Protein AF-A0A538T104-F1 (afdb_monomer_lite)

Foldseek 3Di:
DVVVVVVVVVVVVVPDDPPPVPCPVVLLVLLVCLLVCCVPDCLNVLVLLLCLLVQLLVHDVSLVCSLVPVLVVLLVQQVVLVVDPDPDPDRRNRVPCPVCVPRPSSSSNSNSVNSSVSSNVSSVCSNPPPDPVVNVVSVVVSVVSVVVNVVVRVVSVVVVD

Structure (mmCIF, N/CA/C/O backbone):
data_AF-A0A538T104-F1
#
_entry.id   AF-A0A538T104-F1
#
loop_
_atom_site.group_PDB
_atom_site.id
_atom_site.type_symbol
_atom_site.label_atom_id
_atom_site.label_alt_id
_atom_site.label_comp_id
_atom_site.label_asym_id
_atom_site.label_entity_id
_atom_site.label_seq_id
_atom_site.pdbx_PDB_ins_code
_atom_site.Cartn_x
_atom_site.Cartn_y
_atom_site.Cartn_z
_atom_site.occupancy
_atom_site.B_iso_or_equiv
_atom_site.auth_seq_id
_atom_site.auth_comp_id
_atom_site.auth_asym_id
_atom_site.auth_atom_id
_atom_site.pdbx_PDB_model_num
ATOM 1 N N . MET A 1 1 ? -26.988 -6.363 3.968 1.00 51.94 1 MET A N 1
ATOM 2 C CA . MET A 1 1 ? -26.211 -5.324 3.249 1.00 51.94 1 MET A CA 1
ATOM 3 C C . MET A 1 1 ? -24.737 -5.702 3.054 1.00 51.94 1 MET A C 1
ATOM 5 O O . MET A 1 1 ? -24.345 -5.904 1.917 1.00 51.94 1 MET A O 1
ATOM 9 N N . ARG A 1 2 ? -23.926 -5.927 4.103 1.00 48.75 2 ARG A N 1
ATOM 10 C CA . ARG A 1 2 ? -22.497 -6.314 3.954 1.00 48.75 2 ARG A CA 1
ATOM 11 C 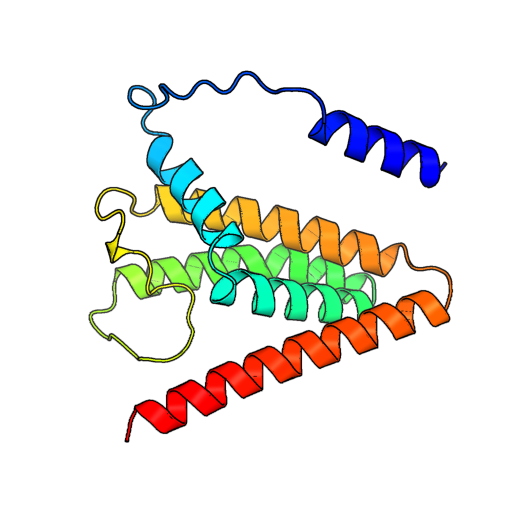C . ARG A 1 2 ? -22.201 -7.578 3.133 1.00 48.75 2 ARG A C 1
ATOM 13 O O . ARG A 1 2 ? -21.239 -7.596 2.379 1.00 48.75 2 ARG A O 1
ATOM 20 N N . ARG A 1 3 ? -23.012 -8.631 3.282 1.00 52.00 3 ARG A N 1
ATOM 21 C CA . ARG A 1 3 ? -22.836 -9.897 2.541 1.00 52.00 3 ARG A CA 1
ATOM 22 C C . ARG A 1 3 ? -23.130 -9.753 1.046 1.00 52.00 3 ARG A C 1
ATOM 24 O O . ARG A 1 3 ? -22.449 -10.368 0.243 1.00 52.00 3 ARG A O 1
ATOM 31 N N . ALA A 1 4 ? -24.090 -8.896 0.695 1.00 59.47 4 ALA A N 1
ATOM 32 C CA . ALA A 1 4 ? -24.412 -8.586 -0.693 1.00 59.47 4 ALA A CA 1
ATOM 33 C C . ALA A 1 4 ? -23.293 -7.765 -1.349 1.00 59.47 4 ALA A C 1
ATOM 35 O O . ALA A 1 4 ? -22.881 -8.084 -2.452 1.00 59.47 4 ALA A O 1
ATOM 36 N N . ALA A 1 5 ? -22.722 -6.787 -0.636 1.00 59.91 5 ALA A N 1
ATOM 37 C CA . ALA A 1 5 ? -21.568 -6.035 -1.129 1.00 59.91 5 ALA A CA 1
ATOM 38 C C . ALA A 1 5 ? -20.341 -6.936 -1.371 1.00 59.91 5 ALA A C 1
ATOM 40 O O . ALA A 1 5 ? -19.687 -6.815 -2.400 1.00 59.91 5 ALA A O 1
ATOM 41 N N . LEU A 1 6 ? -20.064 -7.879 -0.461 1.00 62.09 6 LEU A N 1
ATOM 42 C CA . LEU A 1 6 ? -18.997 -8.870 -0.639 1.00 62.09 6 LEU A CA 1
ATOM 43 C C . LEU A 1 6 ? -19.258 -9.801 -1.827 1.00 62.09 6 LEU A C 1
ATOM 45 O O . LEU A 1 6 ? -18.339 -10.051 -2.593 1.00 62.09 6 LEU A O 1
ATOM 49 N N . ALA A 1 7 ? -20.492 -10.280 -1.996 1.00 65.69 7 ALA A N 1
ATOM 50 C CA . ALA A 1 7 ? -20.869 -11.142 -3.113 1.00 65.69 7 ALA A CA 1
ATOM 51 C C . ALA A 1 7 ? -20.773 -10.421 -4.464 1.00 65.69 7 ALA A C 1
ATOM 53 O O . ALA A 1 7 ? -20.299 -11.009 -5.427 1.00 65.69 7 ALA A O 1
ATOM 54 N N . VAL A 1 8 ? -21.160 -9.143 -4.520 1.00 70.38 8 VAL A N 1
ATOM 55 C CA . VAL A 1 8 ? -21.030 -8.307 -5.721 1.00 70.38 8 VAL A CA 1
ATOM 56 C C . VAL A 1 8 ? -19.560 -8.098 -6.065 1.00 70.38 8 VAL A C 1
ATOM 58 O O . VAL A 1 8 ? -19.180 -8.343 -7.198 1.00 70.38 8 VAL A O 1
ATOM 61 N N . VAL A 1 9 ? -18.713 -7.742 -5.094 1.00 70.31 9 VAL A N 1
ATOM 62 C CA . VAL A 1 9 ? -17.265 -7.598 -5.327 1.00 70.31 9 VAL A CA 1
ATOM 63 C C . VAL A 1 9 ? -16.652 -8.916 -5.802 1.00 70.31 9 VAL A C 1
ATOM 65 O O . VAL A 1 9 ? -15.922 -8.917 -6.788 1.00 70.31 9 VAL A O 1
ATOM 68 N N . LEU A 1 10 ? -16.978 -10.040 -5.154 1.00 69.56 10 LEU A N 1
ATOM 69 C CA . LEU A 1 10 ? -16.478 -11.358 -5.553 1.00 69.56 10 LEU A CA 1
ATOM 70 C C . LEU A 1 10 ? -16.921 -11.719 -6.979 1.00 69.56 10 LEU A C 1
ATOM 72 O O . LEU A 1 10 ? -16.109 -12.184 -7.771 1.00 69.56 10 LEU A O 1
ATOM 76 N N . ALA A 1 11 ? -18.189 -11.465 -7.314 1.00 69.19 11 ALA A N 1
ATOM 77 C CA . ALA A 1 11 ? -18.747 -11.714 -8.638 1.00 69.19 11 ALA A CA 1
ATOM 78 C C . ALA A 1 11 ? -18.075 -10.851 -9.714 1.00 69.19 11 ALA A C 1
ATOM 80 O O . ALA A 1 11 ? -17.784 -11.354 -10.794 1.00 69.19 11 ALA A O 1
ATOM 81 N N . THR A 1 12 ? -17.742 -9.593 -9.411 1.00 67.69 12 THR A N 1
ATOM 82 C CA . THR A 1 12 ? -16.996 -8.721 -10.328 1.00 67.69 12 THR A CA 1
ATOM 83 C C . THR A 1 12 ? -15.578 -9.236 -10.598 1.00 67.69 12 THR A C 1
ATOM 85 O O . THR A 1 12 ? -15.096 -9.100 -11.715 1.00 67.69 12 THR A O 1
ATOM 88 N N . PHE A 1 13 ? -14.924 -9.867 -9.615 1.00 66.06 13 PHE A N 1
ATOM 89 C CA . PHE A 1 13 ? -13.605 -10.498 -9.787 1.00 66.06 13 PHE A CA 1
ATOM 90 C C . PHE A 1 13 ? -13.650 -11.852 -10.519 1.00 66.06 13 PHE A C 1
ATOM 92 O O . PHE A 1 13 ? -12.633 -12.279 -11.059 1.00 66.06 13 PHE A O 1
ATOM 99 N N . LEU A 1 14 ? -14.801 -12.533 -10.519 1.00 68.25 14 LEU A N 1
ATOM 100 C CA . LEU A 1 14 ? -14.998 -13.858 -11.126 1.00 68.25 14 LEU A CA 1
ATOM 101 C C . LEU A 1 14 ? -15.543 -13.801 -12.563 1.00 68.25 14 LEU A C 1
ATOM 103 O O . LEU A 1 14 ? -15.558 -14.821 -13.251 1.00 68.25 14 LEU A O 1
ATOM 107 N N . LEU A 1 15 ? -15.996 -12.632 -13.024 1.00 58.41 15 LEU A N 1
ATOM 108 C CA . LEU A 1 15 ? -16.372 -12.425 -14.420 1.00 58.41 15 LEU A CA 1
ATOM 109 C C . LEU A 1 15 ? -15.106 -12.477 -15.292 1.00 58.41 15 LEU A C 1
ATOM 111 O O . LEU A 1 15 ? -14.157 -11.740 -15.016 1.00 58.41 15 LEU A O 1
ATOM 115 N N . PRO A 1 16 ? -15.063 -13.312 -16.346 1.00 48.06 16 PRO A N 1
ATOM 116 C CA . PRO A 1 16 ? -13.901 -13.398 -17.213 1.00 48.06 16 PRO A CA 1
ATOM 117 C C . PRO A 1 16 ? -13.802 -12.092 -18.002 1.00 48.06 16 PRO A C 1
ATOM 119 O O . PRO A 1 16 ? -14.533 -11.863 -18.967 1.00 48.06 16 PRO A O 1
ATOM 122 N N . ALA A 1 17 ? -12.919 -11.201 -17.556 1.00 61.12 17 ALA A N 1
ATOM 123 C CA . ALA A 1 17 ? -12.517 -10.047 -18.340 1.00 61.12 17 ALA A CA 1
ATOM 124 C C . ALA A 1 17 ? -11.846 -10.554 -19.623 1.00 61.12 17 ALA A C 1
ATOM 126 O O . ALA A 1 17 ? -11.089 -11.527 -19.581 1.00 61.12 17 ALA A O 1
ATOM 127 N N . ARG A 1 18 ? -12.124 -9.913 -20.766 1.00 52.06 18 ARG A N 1
ATOM 128 C CA . ARG A 1 18 ? -11.408 -10.207 -22.013 1.00 52.06 18 ARG A CA 1
ATOM 129 C C . ARG A 1 18 ? -9.915 -10.018 -21.749 1.00 52.06 18 ARG A C 1
ATOM 131 O O . ARG A 1 18 ? -9.459 -8.896 -21.552 1.00 52.06 18 ARG A O 1
ATOM 138 N N . ALA A 1 19 ? -9.177 -11.121 -21.686 1.00 53.88 19 ALA A N 1
ATOM 139 C CA . ALA A 1 19 ? -7.731 -11.101 -21.593 1.00 53.88 19 ALA A CA 1
ATOM 140 C C . ALA A 1 19 ? -7.192 -10.733 -22.981 1.00 53.88 19 ALA A C 1
ATOM 142 O O . ALA A 1 19 ? -6.850 -11.606 -23.775 1.00 53.88 19 ALA A O 1
ATOM 143 N N . ASP A 1 20 ? -7.178 -9.435 -23.293 1.00 52.44 20 ASP A N 1
ATOM 144 C CA . ASP A 1 20 ? -6.456 -8.884 -24.440 1.00 52.44 20 ASP A CA 1
ATOM 145 C C . ASP A 1 20 ? -4.950 -9.045 -24.180 1.00 52.44 20 ASP A C 1
ATOM 147 O O . ASP A 1 20 ? -4.243 -8.123 -23.782 1.00 52.44 20 ASP A O 1
ATOM 151 N N . ALA A 1 21 ? -4.442 -10.260 -24.386 1.00 49.97 21 ALA A N 1
ATOM 152 C CA . ALA A 1 21 ? -3.031 -10.616 -24.236 1.00 49.97 21 ALA A CA 1
ATOM 153 C C . ALA A 1 21 ? -2.127 -10.001 -25.335 1.00 49.97 21 ALA A C 1
ATOM 155 O O . ALA A 1 21 ? -0.954 -10.347 -25.439 1.00 49.97 21 ALA A O 1
ATOM 156 N N . GLN A 1 22 ? -2.653 -9.076 -26.151 1.00 47.53 22 GLN A N 1
ATOM 157 C CA . GLN A 1 22 ? -1.959 -8.385 -27.246 1.00 47.53 22 GLN A CA 1
ATOM 158 C C . GLN A 1 22 ? -1.825 -6.865 -27.007 1.00 47.53 22 GLN A C 1
ATOM 160 O O . GLN A 1 22 ? -1.929 -6.060 -27.928 1.00 47.53 22 GLN A O 1
ATOM 165 N N . LEU A 1 23 ? -1.534 -6.443 -25.772 1.00 57.38 23 LEU A N 1
ATOM 166 C CA . LEU A 1 23 ? -1.280 -5.039 -25.386 1.00 57.38 23 LEU A CA 1
ATOM 167 C C . LEU A 1 23 ? 0.078 -4.469 -25.867 1.00 57.38 23 LEU A C 1
ATOM 169 O O . LEU A 1 23 ? 0.569 -3.478 -25.325 1.00 57.38 23 LEU A O 1
ATOM 173 N N . VAL A 1 24 ? 0.701 -5.068 -26.886 1.00 56.50 24 VAL A N 1
ATOM 174 C CA . VAL A 1 24 ? 2.027 -4.655 -27.385 1.00 56.50 24 VAL A CA 1
ATOM 175 C C . VAL A 1 24 ? 1.961 -3.303 -28.114 1.00 56.50 24 VAL A C 1
ATOM 177 O O . VAL A 1 24 ? 2.907 -2.525 -28.063 1.00 56.50 24 VAL A O 1
ATOM 180 N N . THR A 1 25 ? 0.828 -2.961 -28.735 1.00 63.38 25 THR A N 1
ATOM 181 C CA . THR A 1 25 ? 0.675 -1.730 -29.536 1.00 63.38 25 THR A CA 1
ATOM 182 C C . THR A 1 25 ? 0.223 -0.502 -28.739 1.00 63.38 25 THR A C 1
ATOM 184 O O . THR A 1 25 ? 0.365 0.618 -29.223 1.00 63.38 25 THR A O 1
ATOM 187 N N . THR A 1 26 ? -0.289 -0.667 -27.513 1.00 71.38 26 THR A N 1
ATOM 188 C CA . THR A 1 26 ? -0.787 0.449 -26.679 1.00 71.38 26 THR A CA 1
ATOM 189 C C . THR A 1 26 ? 0.291 1.060 -25.782 1.00 71.38 26 THR A C 1
ATOM 191 O O . THR A 1 26 ? 0.085 2.119 -25.189 1.00 71.38 26 THR A O 1
ATOM 194 N N . GLY A 1 27 ? 1.443 0.394 -25.644 1.00 71.38 27 GLY A N 1
ATOM 195 C CA . GLY A 1 27 ? 2.514 0.808 -24.736 1.00 71.38 27 GLY A CA 1
ATOM 196 C C . GLY A 1 27 ? 2.146 0.715 -23.248 1.00 71.38 27 GLY A C 1
ATOM 197 O O . GLY A 1 27 ? 2.834 1.326 -22.422 1.00 71.38 27 GLY A O 1
ATOM 198 N N . LEU A 1 28 ? 1.071 -0.014 -22.908 1.00 74.69 28 LEU A N 1
ATOM 199 C CA . LEU A 1 28 ? 0.622 -0.263 -21.533 1.00 74.69 28 LEU A CA 1
ATOM 200 C C . LEU A 1 28 ? 1.290 -1.478 -20.876 1.00 74.69 28 LEU A C 1
ATOM 202 O O . LEU A 1 28 ? 1.194 -1.593 -19.658 1.00 74.69 28 LEU A O 1
ATOM 206 N N . GLY A 1 29 ? 1.981 -2.341 -21.633 1.00 77.69 29 GLY A N 1
ATOM 207 C CA . GLY A 1 29 ? 2.709 -3.510 -21.107 1.00 77.69 29 GLY A CA 1
ATOM 208 C C . GLY A 1 29 ? 3.486 -3.217 -19.813 1.00 77.69 29 GLY A C 1
ATOM 209 O O . GLY A 1 29 ? 3.161 -3.806 -18.787 1.00 77.69 29 GLY A O 1
ATOM 210 N N . PRO A 1 30 ? 4.355 -2.187 -19.789 1.00 80.19 30 PRO A N 1
ATOM 211 C CA . PRO A 1 30 ? 5.050 -1.748 -18.580 1.00 80.19 30 PRO A CA 1
ATOM 212 C C . PRO A 1 30 ? 4.170 -1.475 -17.354 1.00 80.19 30 PRO A C 1
ATOM 214 O O . PRO A 1 30 ? 4.571 -1.770 -16.233 1.00 80.19 30 PRO A O 1
ATOM 217 N N . VAL A 1 31 ? 2.981 -0.890 -17.538 1.00 80.19 31 VAL A N 1
ATOM 218 C CA . VAL A 1 31 ? 2.050 -0.590 -16.436 1.00 80.19 31 VAL A CA 1
ATOM 219 C C . VAL A 1 31 ? 1.507 -1.890 -15.848 1.00 80.19 31 VAL A C 1
ATOM 221 O O . VAL A 1 31 ? 1.465 -2.041 -14.628 1.00 80.19 31 VAL A O 1
ATOM 224 N N . TYR A 1 32 ? 1.117 -2.835 -16.704 1.00 77.19 32 TYR A N 1
ATOM 225 C CA . TYR A 1 32 ? 0.637 -4.148 -16.276 1.00 77.19 32 TYR A CA 1
ATOM 226 C C . TYR A 1 32 ? 1.742 -4.980 -15.634 1.00 77.19 32 TYR A C 1
ATOM 228 O O . TYR A 1 32 ? 1.486 -5.607 -14.608 1.00 77.19 32 TYR A O 1
ATOM 236 N N . ASP A 1 33 ? 2.962 -4.911 -16.161 1.00 78.25 33 ASP A N 1
ATOM 237 C CA . ASP A 1 33 ? 4.131 -5.545 -15.556 1.00 78.25 33 ASP A CA 1
ATOM 238 C C . ASP A 1 33 ? 4.379 -4.987 -14.157 1.00 78.25 33 ASP A C 1
ATOM 240 O O . ASP A 1 33 ? 4.575 -5.757 -13.226 1.00 78.25 33 ASP A O 1
ATOM 244 N N . GLY A 1 34 ? 4.264 -3.670 -13.960 1.00 79.00 34 GLY A N 1
ATOM 245 C CA . GLY A 1 34 ? 4.337 -3.053 -12.633 1.00 79.00 34 GLY A CA 1
ATOM 246 C C . GLY A 1 34 ? 3.238 -3.529 -11.671 1.00 79.00 34 GLY A C 1
ATOM 247 O O . GLY A 1 34 ? 3.511 -3.799 -10.501 1.00 79.00 34 GLY A O 1
ATOM 248 N N . ILE A 1 35 ? 1.997 -3.674 -12.147 1.00 82.00 35 ILE A N 1
ATOM 249 C CA . ILE A 1 35 ? 0.887 -4.215 -11.339 1.00 82.00 35 ILE A CA 1
ATOM 250 C C . ILE A 1 35 ? 1.164 -5.671 -10.954 1.00 82.00 35 ILE A C 1
ATOM 252 O O . ILE A 1 35 ? 1.042 -6.032 -9.783 1.00 82.00 35 ILE A O 1
ATOM 256 N N . GLY A 1 36 ? 1.533 -6.501 -11.931 1.00 79.31 36 GLY A N 1
ATOM 257 C CA . GLY A 1 36 ? 1.862 -7.907 -11.723 1.00 79.31 36 GLY A CA 1
ATOM 258 C C . GLY A 1 36 ? 3.028 -8.059 -10.758 1.00 79.31 36 GLY A C 1
ATOM 259 O O . GLY A 1 36 ? 2.940 -8.846 -9.821 1.00 79.31 36 GLY A O 1
ATOM 260 N N . HIS A 1 37 ? 4.048 -7.219 -10.915 1.00 76.56 37 HIS A N 1
ATOM 261 C CA . HIS A 1 37 ? 5.245 -7.220 -10.096 1.00 76.56 37 HIS A CA 1
ATOM 262 C C . HIS A 1 37 ? 4.932 -7.088 -8.603 1.00 76.56 37 HIS A C 1
ATOM 264 O O . HIS A 1 37 ? 5.359 -7.924 -7.810 1.00 76.56 37 HIS A O 1
ATOM 270 N N . LEU A 1 38 ? 4.112 -6.105 -8.218 1.00 76.50 38 LEU A N 1
ATOM 271 C CA . LEU A 1 38 ? 3.714 -5.921 -6.819 1.00 76.50 38 LEU A CA 1
ATOM 272 C C . LEU A 1 38 ? 3.034 -7.172 -6.235 1.00 76.50 38 LEU A C 1
ATOM 274 O O . LEU A 1 38 ? 3.207 -7.488 -5.060 1.00 76.50 38 LEU A O 1
ATOM 278 N N . LEU A 1 39 ? 2.228 -7.864 -7.042 1.00 75.88 39 LEU A N 1
ATOM 279 C CA . LEU A 1 39 ? 1.461 -9.029 -6.603 1.00 75.88 39 LEU A CA 1
ATOM 280 C C . LEU A 1 39 ? 2.309 -10.303 -6.550 1.00 75.88 39 LEU A C 1
ATOM 282 O O . LEU A 1 39 ? 2.054 -11.168 -5.714 1.00 75.88 39 LEU A O 1
ATOM 286 N N . THR A 1 40 ? 3.312 -10.418 -7.420 1.00 74.06 40 THR A N 1
ATOM 287 C CA . THR A 1 40 ? 4.218 -11.570 -7.476 1.00 74.06 40 THR A CA 1
ATOM 288 C C . THR A 1 40 ? 5.401 -11.450 -6.522 1.00 74.06 40 THR A C 1
ATOM 290 O O . THR A 1 40 ? 6.007 -12.467 -6.193 1.00 74.06 40 THR A O 1
ATOM 293 N N . THR A 1 41 ? 5.720 -10.238 -6.059 1.00 72.56 41 THR A N 1
ATOM 294 C CA . THR A 1 41 ? 6.851 -9.967 -5.169 1.00 72.56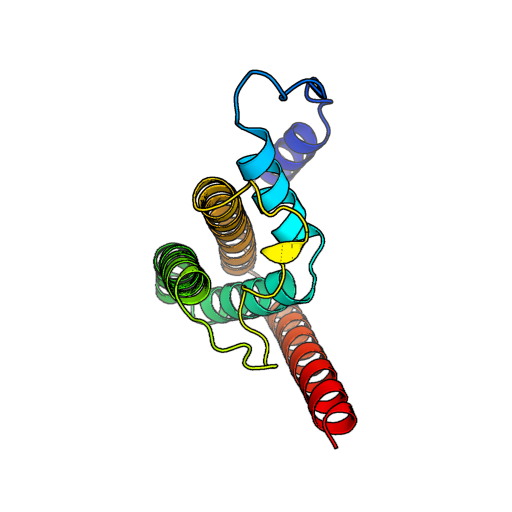 41 THR A CA 1
ATOM 295 C C . THR A 1 41 ? 6.368 -9.866 -3.720 1.00 72.56 41 THR A C 1
ATOM 297 O O . THR A 1 41 ? 5.902 -8.808 -3.283 1.00 72.56 41 THR A O 1
ATOM 300 N N . PRO A 1 42 ? 6.483 -10.945 -2.917 1.00 68.31 42 PRO A N 1
ATOM 301 C CA . PRO A 1 42 ? 6.024 -10.926 -1.527 1.00 68.31 42 PRO A CA 1
ATOM 302 C C . PRO A 1 42 ? 6.751 -9.861 -0.698 1.00 68.31 42 PRO A C 1
ATOM 304 O O . PRO A 1 42 ? 6.201 -9.344 0.268 1.00 68.31 42 PRO A O 1
ATOM 307 N N . GLU A 1 43 ? 7.967 -9.500 -1.095 1.00 68.06 43 GLU A N 1
ATOM 308 C CA . GLU A 1 43 ? 8.810 -8.504 -0.438 1.00 68.06 43 GLU A CA 1
ATOM 309 C C . GLU A 1 43 ? 8.205 -7.092 -0.480 1.00 68.06 43 GLU A C 1
ATOM 311 O O . GLU A 1 43 ? 8.409 -6.332 0.464 1.00 68.06 43 GLU A O 1
ATOM 316 N N . ASP A 1 44 ? 7.396 -6.768 -1.495 1.00 72.25 44 ASP A N 1
ATOM 317 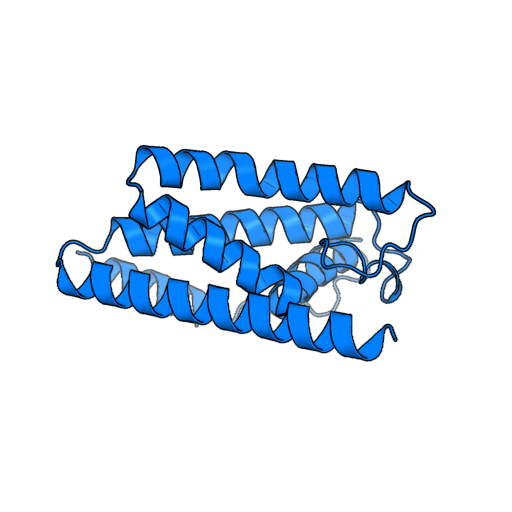C CA . ASP A 1 44 ? 6.693 -5.483 -1.600 1.00 72.25 44 ASP A CA 1
ATOM 318 C C . ASP A 1 44 ? 5.272 -5.558 -1.024 1.00 72.25 44 ASP A C 1
ATOM 320 O O . ASP A 1 44 ? 4.801 -4.641 -0.339 1.00 72.25 44 ASP A O 1
ATOM 324 N N . LEU A 1 45 ? 4.588 -6.684 -1.244 1.00 76.88 45 LEU A N 1
ATOM 325 C CA . LEU A 1 45 ? 3.219 -6.901 -0.783 1.00 76.88 45 LEU A CA 1
ATOM 326 C C . LEU A 1 45 ? 3.126 -6.973 0.750 1.00 76.88 45 LEU A C 1
ATOM 328 O O . LEU A 1 45 ? 2.235 -6.374 1.360 1.00 76.88 45 LEU A O 1
ATOM 332 N N . VAL A 1 46 ? 4.034 -7.716 1.389 1.00 76.00 46 VAL A N 1
ATOM 333 C CA . VAL A 1 46 ? 3.998 -8.010 2.831 1.00 76.00 46 VAL A CA 1
ATOM 334 C C . VAL A 1 46 ? 4.137 -6.727 3.668 1.00 76.00 46 VAL A C 1
ATOM 336 O O . VAL A 1 46 ? 3.281 -6.509 4.533 1.00 76.00 46 VAL A O 1
ATOM 339 N N . PRO A 1 47 ? 5.109 -5.824 3.422 1.00 74.38 47 PRO A N 1
ATOM 340 C CA . PRO A 1 47 ? 5.206 -4.561 4.156 1.00 74.38 47 PRO A CA 1
ATOM 341 C C . PRO A 1 47 ? 4.031 -3.615 3.888 1.00 74.38 47 PRO A C 1
ATOM 343 O O . PRO A 1 47 ? 3.544 -2.968 4.819 1.00 74.38 47 PRO A O 1
ATOM 346 N N . ALA A 1 48 ? 3.537 -3.551 2.646 1.00 81.50 48 ALA A N 1
ATOM 347 C CA . ALA A 1 48 ? 2.385 -2.722 2.300 1.00 81.50 48 ALA A CA 1
ATOM 348 C C . ALA A 1 48 ? 1.126 -3.163 3.066 1.00 81.50 48 ALA A C 1
ATOM 350 O O . ALA A 1 48 ? 0.440 -2.334 3.675 1.00 81.50 48 ALA A O 1
ATOM 351 N N . LEU A 1 49 ? 0.864 -4.473 3.126 1.00 79.19 49 LEU A N 1
ATOM 352 C CA . LEU A 1 49 ? -0.214 -5.045 3.933 1.00 79.19 49 LEU A CA 1
ATOM 353 C C . LEU A 1 49 ? 0.011 -4.811 5.428 1.00 79.19 49 LEU A C 1
ATOM 355 O O . LEU A 1 49 ? -0.930 -4.433 6.126 1.00 79.19 49 LEU A O 1
ATOM 359 N N . ALA A 1 50 ? 1.240 -4.967 5.927 1.00 80.88 50 ALA A N 1
ATOM 360 C CA . ALA A 1 50 ? 1.567 -4.710 7.329 1.00 80.88 50 ALA A CA 1
ATOM 361 C C . ALA A 1 50 ? 1.195 -3.278 7.740 1.00 80.88 50 ALA A C 1
ATOM 363 O O . ALA A 1 50 ? 0.492 -3.071 8.733 1.00 80.88 50 ALA A O 1
ATOM 364 N N . LEU A 1 51 ? 1.616 -2.288 6.948 1.00 79.19 51 LEU A N 1
ATOM 365 C CA . LEU A 1 51 ? 1.347 -0.872 7.195 1.00 79.19 51 LEU A CA 1
ATOM 366 C C . LEU A 1 51 ? -0.142 -0.541 7.054 1.00 79.19 51 LEU A C 1
ATOM 368 O O . LEU A 1 51 ? -0.683 0.184 7.893 1.00 79.19 51 LEU A O 1
ATOM 372 N N . ALA A 1 52 ? -0.827 -1.102 6.055 1.00 82.19 52 ALA A N 1
ATOM 373 C CA . ALA A 1 52 ? -2.261 -0.901 5.855 1.00 82.19 52 ALA A CA 1
ATOM 374 C C . ALA A 1 52 ? -3.094 -1.474 7.013 1.00 82.19 52 ALA A C 1
ATOM 376 O O . ALA A 1 52 ? -3.962 -0.785 7.560 1.00 82.19 52 ALA A O 1
ATOM 377 N N . LEU A 1 53 ? -2.798 -2.705 7.441 1.00 79.94 53 LEU A N 1
ATOM 378 C CA . LEU A 1 53 ? -3.455 -3.347 8.581 1.00 79.94 53 LEU A CA 1
ATOM 379 C C . LEU A 1 53 ? -3.182 -2.572 9.874 1.00 79.94 53 LEU A C 1
ATOM 381 O O . LEU A 1 53 ? -4.108 -2.288 10.637 1.00 79.94 53 LEU A O 1
ATOM 385 N N . TYR A 1 54 ? -1.933 -2.162 10.099 1.00 81.81 54 TYR A N 1
ATOM 386 C CA . TYR A 1 54 ? -1.544 -1.369 11.261 1.00 81.81 54 TYR A CA 1
ATOM 387 C C . TYR A 1 54 ? -2.271 -0.022 11.324 1.00 81.81 54 TYR A C 1
ATOM 389 O O . TYR A 1 54 ? -2.820 0.356 12.365 1.00 81.81 54 TYR A O 1
ATOM 397 N N . ALA A 1 55 ? -2.328 0.692 10.201 1.00 82.69 55 ALA A N 1
ATOM 398 C CA . ALA A 1 55 ? -3.029 1.962 10.091 1.00 82.69 55 ALA A CA 1
ATOM 399 C C . ALA A 1 55 ? -4.542 1.801 10.293 1.00 82.69 55 ALA A C 1
ATOM 401 O O . ALA A 1 55 ? -5.149 2.603 11.005 1.00 82.69 55 ALA A O 1
ATOM 402 N N . GLY A 1 56 ? -5.146 0.743 9.744 1.00 80.06 56 GLY A N 1
ATOM 403 C CA . GLY A 1 56 ? -6.554 0.408 9.971 1.00 80.06 56 GLY A CA 1
ATOM 404 C C . GLY A 1 56 ? -6.857 0.117 11.445 1.00 80.06 56 GLY A C 1
ATOM 405 O O . GLY A 1 56 ? -7.866 0.577 11.983 1.00 80.06 56 GLY A O 1
ATOM 406 N N . LEU A 1 57 ? -5.952 -0.579 12.142 1.00 80.00 57 LEU A N 1
ATOM 407 C CA . LEU A 1 57 ? -6.083 -0.881 13.570 1.00 80.00 57 LEU A CA 1
ATOM 408 C C . LEU A 1 57 ? -5.964 0.367 14.457 1.00 80.00 57 LEU A C 1
ATOM 410 O O . LEU A 1 57 ? -6.659 0.450 15.470 1.00 80.00 57 LEU A O 1
ATOM 414 N N . ARG A 1 58 ? -5.150 1.354 14.057 1.00 82.12 58 ARG A N 1
ATOM 415 C CA . ARG A 1 58 ? -5.035 2.674 14.713 1.00 82.12 58 ARG A CA 1
ATOM 416 C C . ARG A 1 58 ? -6.265 3.577 14.513 1.00 82.12 58 ARG A C 1
ATOM 418 O O . ARG A 1 58 ? -6.332 4.658 15.093 1.00 82.12 58 ARG A O 1
ATOM 425 N N . GLY A 1 59 ? -7.254 3.134 13.736 1.00 80.69 59 GLY A N 1
ATOM 426 C CA . GLY A 1 59 ? -8.551 3.785 13.57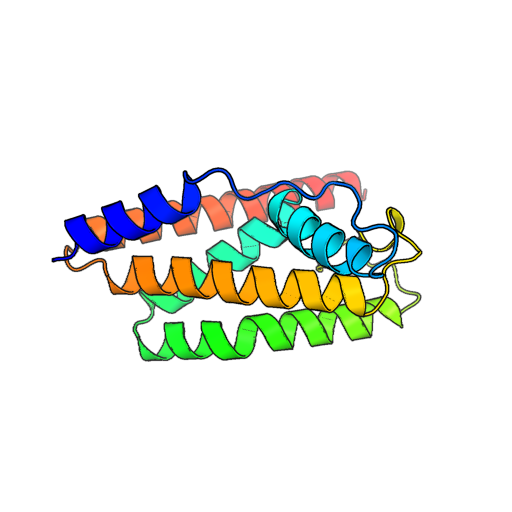1 1.00 80.69 59 GLY A CA 1
ATOM 427 C C . GLY A 1 59 ? -8.717 4.541 12.246 1.00 80.69 59 GLY A C 1
ATOM 428 O O . GLY A 1 59 ? -7.768 4.689 11.473 1.00 80.69 59 GLY A O 1
ATOM 429 N N . PRO A 1 60 ? -9.926 5.071 11.965 1.00 79.38 60 PRO A N 1
ATOM 430 C CA . PRO A 1 60 ? -10.292 5.558 10.630 1.00 79.38 60 PRO A CA 1
ATOM 431 C C . PRO A 1 60 ? -9.417 6.703 10.108 1.00 79.38 60 PRO A C 1
ATOM 433 O O . PRO A 1 60 ? -9.143 6.786 8.914 1.00 79.38 60 PRO A O 1
ATOM 436 N N . ARG A 1 61 ? -8.947 7.592 10.995 1.00 83.38 61 ARG A N 1
ATOM 437 C CA . ARG A 1 61 ? -8.053 8.700 10.616 1.00 83.38 61 ARG A CA 1
ATOM 438 C C . ARG A 1 61 ? -6.688 8.193 10.145 1.00 83.38 61 ARG A C 1
ATOM 440 O O . ARG A 1 61 ? -6.169 8.704 9.159 1.00 83.38 61 ARG A O 1
ATOM 447 N N . ALA A 1 62 ? -6.126 7.199 10.831 1.00 82.81 62 ALA A N 1
ATOM 448 C CA . ALA A 1 62 ? -4.843 6.607 10.469 1.00 82.81 62 ALA A CA 1
ATOM 449 C C . ALA A 1 62 ? -4.954 5.794 9.171 1.00 82.81 62 ALA A C 1
ATOM 451 O O . ALA A 1 62 ? -4.121 5.972 8.287 1.00 82.81 62 ALA A O 1
ATOM 452 N N . GLY A 1 63 ? -6.022 5.005 9.005 1.00 79.94 63 GLY A N 1
ATOM 453 C CA . GLY A 1 63 ? -6.303 4.287 7.756 1.00 79.94 63 GLY A CA 1
ATOM 454 C C . GLY A 1 63 ? -6.416 5.218 6.543 1.00 79.94 63 GLY A C 1
ATOM 455 O O . GLY A 1 63 ? -5.785 4.970 5.522 1.00 79.94 63 GLY A O 1
ATOM 456 N N . ARG A 1 64 ? -7.131 6.348 6.675 1.00 82.75 64 ARG A N 1
ATOM 457 C CA . ARG A 1 64 ? -7.208 7.364 5.607 1.00 82.75 64 ARG A CA 1
ATOM 458 C C . ARG A 1 64 ? -5.849 7.977 5.279 1.00 82.75 64 ARG A C 1
ATOM 460 O O . ARG A 1 64 ? -5.534 8.156 4.111 1.00 82.75 64 ARG A O 1
ATOM 467 N N . ARG A 1 65 ? -5.032 8.286 6.291 1.00 84.94 65 ARG A N 1
ATOM 468 C CA . ARG A 1 65 ? -3.670 8.796 6.064 1.00 84.94 65 ARG A CA 1
ATOM 469 C C . ARG A 1 65 ? -2.814 7.778 5.319 1.00 84.94 65 ARG A C 1
ATOM 471 O O . ARG A 1 65 ? -2.165 8.158 4.361 1.00 84.94 65 ARG A O 1
ATOM 478 N N . ALA A 1 66 ? -2.843 6.506 5.711 1.00 82.62 66 ALA A N 1
ATOM 479 C CA . ALA A 1 66 ? -2.088 5.464 5.017 1.00 82.62 66 ALA A CA 1
ATOM 480 C C . ALA A 1 66 ? -2.530 5.308 3.556 1.00 82.62 66 ALA A C 1
ATOM 482 O O . ALA A 1 66 ? -1.679 5.221 2.680 1.00 82.62 66 ALA A O 1
ATOM 483 N N . LEU A 1 67 ? -3.837 5.367 3.289 1.00 81.88 67 LEU A N 1
ATOM 484 C CA . LEU A 1 67 ? -4.376 5.311 1.931 1.00 81.88 67 LEU A CA 1
ATOM 485 C C . LEU A 1 67 ? -3.817 6.416 1.020 1.00 81.88 67 LEU A C 1
ATOM 487 O O . LEU A 1 67 ? -3.477 6.146 -0.126 1.00 81.88 67 LEU A O 1
ATOM 491 N N . PHE A 1 68 ? -3.703 7.646 1.530 1.00 84.69 68 PHE A N 1
ATOM 492 C CA . PHE A 1 68 ? -3.241 8.787 0.733 1.00 84.69 68 PHE A CA 1
ATOM 493 C C . PHE A 1 68 ? -1.734 9.043 0.799 1.00 84.69 68 PHE A C 1
ATOM 495 O O . PHE A 1 68 ? -1.215 9.712 -0.084 1.00 84.69 68 PHE A O 1
ATOM 502 N N . LEU A 1 69 ? -1.025 8.549 1.816 1.00 83.81 69 LEU A N 1
ATOM 503 C CA . LEU A 1 69 ? 0.413 8.787 1.983 1.00 83.81 69 LEU A CA 1
ATOM 504 C C . LEU A 1 69 ? 1.267 7.630 1.476 1.00 83.81 69 LEU A C 1
ATOM 506 O O . LEU A 1 69 ? 2.350 7.880 0.955 1.00 83.81 69 LEU A O 1
ATOM 510 N N . LEU A 1 70 ? 0.810 6.381 1.618 1.00 78.19 70 LEU A N 1
ATOM 511 C CA . LEU A 1 70 ? 1.639 5.221 1.295 1.00 78.19 70 LEU A CA 1
ATOM 512 C C . LEU A 1 70 ? 1.952 5.135 -0.209 1.00 78.19 70 LEU A C 1
ATOM 514 O O . LEU A 1 70 ? 3.133 5.050 -0.538 1.00 78.19 70 LEU A O 1
ATOM 518 N N . PRO A 1 71 ? 0.972 5.235 -1.131 1.00 80.38 71 PRO A N 1
ATOM 519 C CA . PRO A 1 71 ? 1.255 5.150 -2.565 1.00 80.38 71 PRO A CA 1
ATOM 520 C C . PRO A 1 71 ? 2.172 6.262 -3.101 1.00 80.38 71 PRO A C 1
ATOM 522 O O . PRO A 1 71 ? 3.132 5.924 -3.793 1.00 80.38 71 PRO A O 1
ATOM 525 N N . PRO A 1 72 ? 1.981 7.562 -2.779 1.00 74.31 72 PRO A N 1
ATOM 526 C CA . PRO A 1 72 ? 2.907 8.589 -3.247 1.00 74.31 72 PRO A CA 1
ATOM 527 C C . PRO A 1 72 ? 4.279 8.496 -2.576 1.00 74.31 72 PRO A C 1
ATOM 529 O O . PRO A 1 72 ? 5.274 8.749 -3.244 1.00 74.31 72 PRO A O 1
ATOM 532 N N . ALA A 1 73 ? 4.378 8.096 -1.302 1.00 79.00 73 ALA A N 1
ATOM 533 C CA . ALA A 1 73 ? 5.680 7.875 -0.666 1.00 79.00 73 ALA A CA 1
ATOM 534 C C . ALA A 1 73 ? 6.463 6.748 -1.359 1.00 79.00 73 ALA A C 1
ATOM 536 O O . ALA A 1 73 ? 7.658 6.892 -1.613 1.00 79.00 73 ALA A O 1
ATOM 537 N N . TRP A 1 74 ? 5.780 5.660 -1.720 1.00 77.38 74 TRP A N 1
ATOM 538 C CA . TRP A 1 74 ? 6.369 4.537 -2.450 1.00 77.38 74 TRP A CA 1
ATOM 539 C C . TRP A 1 74 ? 6.763 4.924 -3.880 1.00 77.38 74 TRP A C 1
ATOM 541 O O . TRP A 1 74 ? 7.850 4.582 -4.338 1.00 77.38 74 TRP A O 1
ATOM 551 N N . PHE A 1 75 ? 5.918 5.702 -4.562 1.00 78.38 75 PHE A N 1
ATOM 552 C CA . PHE A 1 75 ? 6.208 6.253 -5.886 1.00 78.38 75 PHE A CA 1
ATOM 553 C C . PHE A 1 75 ? 7.440 7.169 -5.857 1.00 78.38 75 PHE A C 1
ATOM 555 O O . PHE A 1 75 ? 8.354 7.012 -6.661 1.00 78.38 75 PHE A O 1
ATOM 562 N N . LEU A 1 76 ? 7.519 8.094 -4.897 1.00 76.31 76 LEU A N 1
ATOM 563 C CA . LEU A 1 76 ? 8.677 8.977 -4.740 1.00 76.31 76 LEU A CA 1
ATOM 564 C C . LEU A 1 76 ? 9.952 8.188 -4.418 1.00 76.31 76 LEU A C 1
ATOM 566 O O . LEU A 1 76 ? 10.994 8.460 -5.009 1.00 76.31 76 LEU A O 1
ATOM 570 N N . GLY A 1 77 ? 9.866 7.178 -3.547 1.00 71.88 77 GLY A N 1
ATOM 571 C CA . GLY A 1 77 ? 10.977 6.265 -3.270 1.00 71.88 77 GLY A CA 1
ATOM 572 C C . GLY A 1 77 ? 11.454 5.525 -4.523 1.00 71.88 77 GLY A C 1
ATOM 573 O O . GLY A 1 77 ? 12.655 5.471 -4.778 1.00 71.88 77 GLY A O 1
ATOM 574 N N . GLY A 1 78 ? 10.526 5.040 -5.352 1.00 71.12 78 GLY A N 1
ATOM 575 C CA . GLY A 1 78 ? 10.839 4.408 -6.636 1.00 71.12 78 GLY A CA 1
ATOM 576 C C . GLY A 1 78 ? 11.503 5.365 -7.631 1.00 71.12 78 GLY A C 1
ATOM 577 O O . GLY A 1 78 ? 12.493 4.998 -8.259 1.00 71.12 78 GLY A O 1
ATOM 578 N N . LEU A 1 79 ? 11.038 6.618 -7.729 1.00 74.56 79 LEU A N 1
ATOM 579 C CA . LEU A 1 79 ? 11.677 7.645 -8.566 1.00 74.56 79 LEU A CA 1
ATOM 580 C C . LEU A 1 79 ? 13.109 7.965 -8.121 1.00 74.56 79 LEU A C 1
ATOM 582 O O . LEU A 1 79 ? 13.973 8.191 -8.969 1.00 74.56 79 LEU A O 1
ATOM 586 N N . VAL A 1 80 ? 13.360 8.002 -6.810 1.00 73.19 80 VAL A N 1
ATOM 587 C CA . VAL A 1 80 ? 14.708 8.191 -6.254 1.00 73.19 80 VAL A CA 1
ATOM 588 C C . VAL A 1 80 ? 15.583 6.969 -6.548 1.00 73.19 80 VAL A C 1
ATOM 590 O O . VAL A 1 80 ? 16.725 7.136 -6.971 1.00 73.19 80 VAL A O 1
ATOM 593 N N . GLY A 1 81 ? 15.042 5.756 -6.405 1.00 67.56 81 GLY A N 1
ATOM 594 C CA . GLY A 1 81 ? 15.733 4.503 -6.721 1.00 67.56 81 GLY A CA 1
ATOM 595 C C . GLY A 1 81 ? 16.187 4.419 -8.179 1.00 67.56 81 GLY A C 1
ATOM 596 O O . GLY A 1 81 ? 17.331 4.064 -8.436 1.00 67.56 81 GLY A O 1
ATOM 597 N N . LEU A 1 82 ? 15.350 4.858 -9.125 1.00 68.94 82 LEU A N 1
ATOM 598 C CA . LEU A 1 82 ? 15.692 4.915 -10.555 1.00 68.94 82 LEU A CA 1
ATOM 599 C C . LEU A 1 82 ? 16.882 5.836 -10.879 1.00 68.94 82 LEU A C 1
ATOM 601 O O . LEU A 1 82 ? 17.485 5.703 -11.939 1.00 68.94 82 LEU A O 1
ATOM 605 N N . ARG A 1 83 ? 17.199 6.798 -10.005 1.00 66.69 83 ARG A N 1
ATOM 606 C CA . ARG A 1 83 ? 18.258 7.801 -10.218 1.00 66.69 83 ARG A CA 1
ATOM 607 C C . ARG A 1 83 ? 19.524 7.532 -9.405 1.00 66.69 83 ARG A C 1
ATOM 609 O O . ARG A 1 83 ? 20.486 8.284 -9.533 1.00 66.69 83 ARG A O 1
ATOM 616 N N . SER A 1 84 ? 19.523 6.506 -8.557 1.00 59.50 84 SER A N 1
ATOM 617 C CA . SER A 1 84 ? 20.626 6.214 -7.646 1.00 59.50 84 SER A CA 1
ATOM 618 C C . SER A 1 84 ? 21.493 5.066 -8.177 1.00 59.50 84 SER A C 1
ATOM 620 O O . SER A 1 84 ? 20.959 3.995 -8.454 1.00 59.50 84 SER A O 1
ATOM 622 N N . PRO A 1 85 ? 22.828 5.223 -8.259 1.00 54.69 85 PRO A N 1
ATOM 623 C CA . PRO A 1 85 ? 23.745 4.122 -8.571 1.00 54.69 85 PRO A CA 1
ATOM 624 C C . PRO A 1 85 ? 23.956 3.166 -7.380 1.00 54.69 85 PRO A C 1
ATOM 626 O O . PRO A 1 85 ? 24.691 2.188 -7.485 1.00 54.69 85 PRO A O 1
ATOM 629 N N . MET A 1 86 ? 23.360 3.461 -6.220 1.00 50.47 86 MET A N 1
ATOM 630 C CA . MET A 1 86 ? 23.598 2.745 -4.972 1.00 50.47 86 MET A CA 1
ATOM 631 C C . MET A 1 86 ? 22.714 1.495 -4.873 1.00 50.47 86 MET A C 1
ATOM 633 O O . MET A 1 86 ? 21.532 1.578 -4.546 1.00 50.47 86 MET A O 1
ATOM 637 N N . THR A 1 87 ? 23.297 0.316 -5.088 1.00 52.34 87 THR A N 1
ATOM 638 C CA . THR A 1 87 ? 22.667 -0.977 -4.785 1.00 52.34 87 THR A CA 1
ATOM 639 C C . THR A 1 87 ? 22.811 -1.287 -3.295 1.00 52.34 87 THR A C 1
ATOM 641 O O . THR A 1 87 ? 23.649 -2.092 -2.887 1.00 52.34 87 THR A O 1
ATOM 644 N N . ILE A 1 88 ? 22.026 -0.617 -2.448 1.00 49.25 88 ILE A N 1
ATOM 645 C CA . ILE A 1 88 ? 21.918 -1.008 -1.038 1.00 49.25 88 ILE A CA 1
ATOM 646 C C . ILE A 1 88 ? 21.132 -2.320 -0.988 1.00 49.25 88 ILE A C 1
ATOM 648 O O . ILE 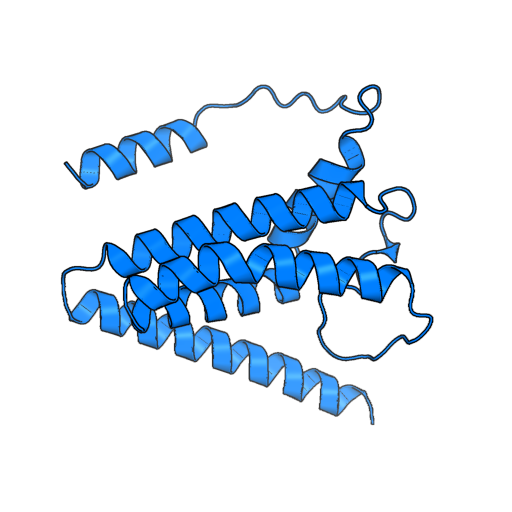A 1 88 ? 19.945 -2.355 -1.305 1.00 49.25 88 ILE A O 1
ATOM 652 N N . ALA A 1 89 ? 21.795 -3.401 -0.581 1.00 52.41 89 ALA A N 1
ATOM 653 C CA . ALA A 1 89 ? 21.187 -4.705 -0.346 1.00 52.41 89 ALA A CA 1
ATOM 654 C C . ALA A 1 89 ? 20.347 -4.691 0.948 1.00 52.41 89 ALA A C 1
ATOM 656 O O . ALA A 1 89 ? 20.723 -5.290 1.948 1.00 52.41 89 ALA A O 1
ATOM 657 N N . PHE A 1 90 ? 19.230 -3.964 0.956 1.00 46.94 90 PHE A N 1
ATOM 658 C CA . PHE A 1 90 ? 18.189 -3.997 1.991 1.00 46.94 90 PHE A CA 1
ATOM 659 C C . PHE A 1 90 ? 16.836 -3.640 1.342 1.00 46.94 90 PHE A C 1
ATOM 661 O O . PHE A 1 90 ? 16.834 -3.003 0.289 1.00 46.94 90 PHE A O 1
ATOM 668 N N . PRO A 1 91 ? 15.684 -4.073 1.890 1.00 57.53 91 PRO A N 1
ATOM 669 C CA . PRO A 1 91 ? 14.437 -4.140 1.147 1.00 57.53 91 PRO A CA 1
ATOM 670 C C . PRO A 1 91 ? 13.884 -2.732 0.946 1.00 57.53 91 PRO A C 1
ATOM 672 O O . PRO A 1 91 ? 13.337 -2.108 1.851 1.00 57.53 91 PRO A O 1
ATOM 675 N N . LEU A 1 92 ? 14.041 -2.230 -0.263 1.00 47.19 92 LEU A N 1
ATOM 676 C CA . LEU A 1 92 ? 13.343 -1.070 -0.777 1.00 47.19 92 LEU A CA 1
ATOM 677 C C . LEU A 1 92 ? 12.977 -1.479 -2.189 1.00 47.19 92 LEU A C 1
ATOM 679 O O . LEU A 1 92 ? 13.900 -1.571 -2.982 1.00 47.19 92 LEU A O 1
ATOM 683 N N . ALA A 1 93 ? 11.714 -1.824 -2.461 1.00 49.12 93 ALA A N 1
ATOM 684 C CA . ALA A 1 93 ? 10.879 -1.340 -3.574 1.00 49.12 93 ALA A CA 1
ATOM 685 C C . ALA A 1 93 ? 11.505 -1.092 -4.977 1.00 49.12 93 ALA A C 1
ATOM 687 O O . ALA A 1 93 ? 10.912 -0.400 -5.802 1.00 49.12 93 ALA A O 1
ATOM 688 N N . ALA A 1 94 ? 12.716 -1.572 -5.244 1.00 45.31 94 ALA A N 1
ATOM 689 C CA . ALA A 1 94 ? 13.620 -1.052 -6.263 1.00 45.31 94 ALA A CA 1
ATOM 690 C C . ALA A 1 94 ? 14.562 -2.107 -6.857 1.00 45.31 94 ALA A C 1
ATOM 692 O O . ALA A 1 94 ? 15.241 -1.821 -7.837 1.00 45.31 94 ALA A O 1
ATOM 693 N N . ILE A 1 95 ? 14.586 -3.345 -6.356 1.00 47.47 95 ILE A N 1
ATOM 694 C CA . ILE A 1 95 ? 15.453 -4.395 -6.929 1.00 47.47 95 ILE A CA 1
ATOM 695 C C . ILE A 1 95 ? 14.672 -5.308 -7.882 1.00 47.47 95 ILE A C 1
ATOM 697 O O . ILE A 1 95 ? 14.924 -6.496 -8.017 1.00 47.47 95 ILE A O 1
ATOM 701 N N . SER A 1 96 ? 13.710 -4.748 -8.607 1.00 48.56 96 SER A N 1
ATOM 702 C CA . SER A 1 96 ? 13.096 -5.447 -9.741 1.00 48.56 96 SER A CA 1
ATOM 703 C C . SER A 1 96 ? 12.950 -4.595 -10.993 1.00 48.56 96 SER A C 1
ATOM 705 O O . SER A 1 96 ? 12.403 -5.045 -11.994 1.00 48.56 96 SER A O 1
ATOM 707 N N . PHE A 1 97 ? 13.574 -3.414 -11.001 1.00 49.31 97 PHE A N 1
ATOM 708 C CA . PHE A 1 97 ? 13.693 -2.580 -12.196 1.00 49.31 97 PHE A CA 1
ATOM 709 C C . PHE A 1 97 ? 14.565 -3.201 -13.309 1.00 49.31 97 PHE A C 1
ATOM 711 O O . PHE A 1 97 ? 14.635 -2.639 -14.396 1.00 49.31 97 PHE A O 1
ATOM 718 N N . LEU A 1 98 ? 15.209 -4.355 -13.077 1.00 44.78 98 LEU A N 1
ATOM 719 C CA . LEU A 1 98 ? 16.176 -4.953 -14.011 1.00 44.78 98 LEU A CA 1
ATOM 720 C C . LEU A 1 98 ? 15.663 -6.151 -14.828 1.00 44.78 98 LEU A C 1
ATOM 722 O O . LEU A 1 98 ? 16.362 -6.576 -15.740 1.00 44.78 98 LEU A O 1
ATOM 726 N N . ALA A 1 99 ? 14.455 -6.669 -14.576 1.00 41.53 99 ALA A N 1
ATOM 727 C CA . ALA A 1 99 ? 13.870 -7.720 -15.428 1.00 41.53 99 ALA A CA 1
ATOM 728 C C . ALA A 1 99 ? 12.934 -7.174 -16.528 1.00 41.53 99 ALA A C 1
ATOM 730 O O . ALA A 1 99 ? 12.507 -7.922 -17.401 1.00 41.53 99 ALA A O 1
ATOM 731 N N . GLY A 1 100 ? 12.658 -5.867 -16.516 1.00 44.81 100 GLY A N 1
ATOM 732 C CA . GLY A 1 100 ? 11.907 -5.157 -17.552 1.00 44.81 100 GLY A CA 1
ATOM 733 C C . GLY A 1 100 ? 12.509 -3.773 -17.767 1.00 44.81 100 GLY A C 1
ATOM 734 O O . GLY A 1 100 ? 11.891 -2.767 -17.413 1.00 44.81 100 GLY A O 1
ATOM 735 N N . ALA A 1 101 ? 13.739 -3.728 -18.287 1.00 44.88 101 ALA A N 1
ATOM 736 C CA . ALA A 1 101 ? 14.531 -2.507 -18.488 1.00 44.88 101 ALA A CA 1
ATOM 737 C C . ALA A 1 101 ? 13.866 -1.458 -19.411 1.00 44.88 101 ALA A C 1
ATOM 739 O O . ALA A 1 101 ? 14.324 -0.320 -19.475 1.00 44.88 101 ALA A O 1
ATOM 740 N N . ASP A 1 102 ? 12.732 -1.791 -20.031 1.00 49.38 102 ASP A N 1
ATOM 741 C CA . ASP A 1 102 ? 11.968 -0.891 -20.897 1.00 49.38 102 ASP A CA 1
ATOM 742 C C . ASP A 1 102 ? 10.841 -0.135 -20.153 1.00 49.38 102 ASP A C 1
ATOM 744 O O . ASP A 1 102 ? 10.169 0.725 -20.727 1.00 49.38 102 ASP A O 1
ATOM 748 N N . SER A 1 103 ? 10.586 -0.441 -18.870 1.00 53.88 103 SER A N 1
ATOM 749 C CA . SER A 1 103 ? 9.322 -0.070 -18.204 1.00 53.88 103 SER A CA 1
ATOM 750 C C . SER A 1 103 ? 9.291 1.288 -17.477 1.00 53.88 103 SER A C 1
ATOM 752 O O . SER A 1 103 ? 8.216 1.890 -17.359 1.00 53.88 103 SER A O 1
ATOM 754 N N . GLY A 1 104 ? 10.439 1.818 -17.036 1.00 70.06 104 GLY A N 1
ATOM 755 C CA . GLY A 1 104 ? 10.602 3.170 -16.474 1.00 70.06 104 GLY A CA 1
ATOM 756 C C . GLY A 1 104 ? 9.465 3.669 -15.554 1.00 70.06 104 GLY A C 1
ATOM 757 O O . GLY A 1 104 ? 8.934 2.953 -14.707 1.00 70.06 104 GLY A O 1
ATOM 758 N N . VAL A 1 105 ? 9.061 4.934 -15.730 1.00 70.00 105 VAL A N 1
ATOM 759 C CA . VAL A 1 105 ? 7.990 5.596 -14.949 1.00 70.00 105 VAL A CA 1
ATOM 760 C C . VAL A 1 105 ? 6.621 4.913 -15.114 1.00 70.00 105 VAL A C 1
ATOM 762 O O . VAL A 1 105 ? 5.790 4.981 -14.212 1.00 70.00 105 VAL A O 1
ATOM 765 N N . ARG A 1 106 ? 6.368 4.228 -16.239 1.00 78.31 106 ARG A N 1
ATOM 766 C CA . ARG A 1 106 ? 5.074 3.575 -16.513 1.00 78.31 106 ARG A CA 1
ATOM 767 C C . ARG A 1 106 ? 4.847 2.367 -15.606 1.00 78.31 106 ARG A C 1
ATOM 769 O O . ARG A 1 106 ? 3.759 2.236 -15.052 1.00 78.31 106 ARG A O 1
ATOM 776 N N . GLY A 1 107 ? 5.876 1.551 -15.378 1.00 76.06 107 GLY A N 1
ATOM 777 C CA . GLY A 1 107 ? 5.804 0.469 -14.391 1.00 76.06 107 GLY A CA 1
ATOM 778 C C . GLY A 1 107 ? 5.560 0.988 -12.978 1.00 76.06 107 GLY A C 1
ATOM 779 O O . GLY A 1 107 ? 4.724 0.456 -12.249 1.00 76.06 107 GLY A O 1
ATOM 780 N N . LEU A 1 108 ? 6.185 2.112 -12.626 1.00 76.00 108 LEU A N 1
ATOM 781 C CA . LEU A 1 108 ? 5.996 2.740 -11.321 1.00 76.00 108 LEU A CA 1
ATOM 782 C C . LEU A 1 108 ? 4.560 3.254 -11.104 1.00 76.00 108 LEU A C 1
ATOM 784 O O . LEU A 1 108 ? 4.036 3.163 -9.994 1.00 76.00 108 LEU A O 1
ATOM 788 N N . ILE A 1 109 ? 3.897 3.741 -12.160 1.00 81.44 109 ILE A N 1
ATOM 789 C CA . ILE A 1 109 ? 2.465 4.084 -12.120 1.00 81.44 109 ILE A CA 1
ATOM 790 C C . ILE A 1 109 ? 1.628 2.831 -11.835 1.00 81.44 109 ILE A C 1
ATOM 792 O O . ILE A 1 109 ? 0.750 2.876 -10.974 1.00 81.44 109 ILE A O 1
ATOM 796 N N . GLY A 1 110 ? 1.924 1.713 -12.504 1.00 81.50 110 GLY A N 1
ATOM 797 C CA . GLY A 1 110 ? 1.256 0.432 -12.263 1.00 81.50 110 GLY A CA 1
ATOM 798 C C . GLY A 1 110 ? 1.355 -0.018 -10.805 1.00 81.50 110 GLY A C 1
ATOM 799 O O . GLY A 1 110 ? 0.338 -0.295 -10.167 1.00 81.50 110 GLY A O 1
ATOM 800 N N . ILE A 1 111 ? 2.566 0.017 -10.242 1.00 80.62 111 ILE A N 1
ATOM 801 C CA . ILE A 1 111 ? 2.826 -0.303 -8.831 1.00 80.62 111 ILE A CA 1
ATOM 802 C C . ILE A 1 111 ? 2.049 0.637 -7.903 1.00 80.62 111 ILE A C 1
ATOM 804 O O . ILE A 1 111 ? 1.387 0.177 -6.976 1.00 80.62 111 ILE A O 1
ATOM 808 N N . ALA A 1 112 ? 2.094 1.952 -8.138 1.00 82.69 112 ALA A N 1
ATOM 809 C CA . ALA A 1 112 ? 1.421 2.929 -7.283 1.00 82.69 112 ALA A CA 1
ATOM 810 C C . ALA A 1 112 ? -0.105 2.747 -7.270 1.00 82.69 112 ALA A C 1
ATOM 812 O O . ALA A 1 112 ? -0.727 2.827 -6.207 1.00 82.69 112 ALA A O 1
ATOM 813 N N . VAL A 1 113 ? -0.706 2.457 -8.428 1.00 83.25 113 VAL A N 1
ATOM 814 C CA . VAL A 1 113 ? -2.140 2.153 -8.540 1.00 83.25 113 VAL A CA 1
ATOM 815 C C . VAL A 1 113 ? -2.472 0.862 -7.794 1.00 83.25 113 VAL A C 1
ATOM 817 O O . VAL A 1 113 ? -3.405 0.845 -6.988 1.00 83.25 113 VAL A O 1
ATOM 820 N N . ALA A 1 114 ? -1.693 -0.200 -8.000 1.00 83.31 114 ALA A N 1
ATOM 821 C CA . ALA A 1 114 ? -1.905 -1.474 -7.322 1.00 83.31 114 ALA A CA 1
ATOM 822 C C . ALA A 1 114 ? -1.757 -1.340 -5.794 1.00 83.31 114 ALA A C 1
ATOM 824 O O . ALA A 1 114 ? -2.621 -1.808 -5.051 1.00 83.31 114 ALA A O 1
ATOM 825 N N . LEU A 1 115 ? -0.743 -0.611 -5.315 1.00 81.94 115 LEU A N 1
ATOM 826 C CA . LEU A 1 115 ? -0.553 -0.292 -3.897 1.00 81.94 115 LEU A CA 1
ATOM 827 C C . LEU A 1 115 ? -1.744 0.471 -3.325 1.00 81.94 115 LEU A C 1
ATOM 829 O O . LEU A 1 115 ? -2.245 0.107 -2.263 1.00 81.94 115 LEU A O 1
ATOM 833 N N . PHE A 1 116 ? -2.220 1.509 -4.018 1.00 83.31 116 PHE A N 1
ATOM 834 C CA . PHE A 1 116 ? -3.388 2.270 -3.580 1.00 83.31 116 PHE A CA 1
ATOM 835 C C . PHE A 1 116 ? -4.605 1.357 -3.402 1.00 83.31 116 PHE A C 1
ATOM 837 O O . PHE A 1 116 ? -5.251 1.400 -2.355 1.00 83.31 116 PHE A O 1
ATOM 844 N N . VAL A 1 117 ? -4.884 0.486 -4.376 1.00 83.62 117 VAL A N 1
ATOM 845 C CA . VAL A 1 117 ? -6.015 -0.453 -4.325 1.00 83.62 117 VAL A CA 1
ATOM 846 C C . VAL A 1 117 ? -5.854 -1.463 -3.187 1.00 83.62 117 VAL A C 1
ATOM 848 O O . VAL A 1 117 ? -6.775 -1.627 -2.385 1.00 83.62 117 VAL A O 1
ATOM 851 N N . VAL A 1 118 ? -4.691 -2.105 -3.057 1.00 80.88 118 VAL A N 1
ATOM 852 C CA . VAL A 1 118 ? -4.427 -3.099 -2.002 1.00 80.88 118 VAL A CA 1
ATOM 853 C C . VAL A 1 118 ? -4.560 -2.472 -0.613 1.00 80.88 118 VAL A C 1
ATOM 855 O O . VAL A 1 118 ? -5.239 -3.023 0.257 1.00 80.88 118 VAL A O 1
ATOM 858 N N . VAL A 1 119 ? -3.978 -1.288 -0.404 1.00 79.00 119 VAL A N 1
ATOM 859 C CA . VAL A 1 119 ? -4.058 -0.554 0.867 1.00 79.00 119 VAL A CA 1
ATOM 860 C C . VAL A 1 119 ? -5.491 -0.123 1.159 1.00 79.00 119 VAL A C 1
ATOM 862 O O . VAL A 1 119 ? -5.941 -0.265 2.297 1.00 79.00 119 VAL A O 1
ATOM 865 N N . ALA A 1 120 ? -6.227 0.365 0.156 1.00 76.81 120 ALA A N 1
ATOM 866 C CA . ALA A 1 120 ? -7.631 0.741 0.300 1.00 76.81 120 ALA A CA 1
ATOM 867 C C . ALA A 1 120 ? -8.475 -0.442 0.768 1.00 76.81 120 ALA A C 1
ATOM 869 O O . ALA A 1 120 ? -9.213 -0.320 1.746 1.00 76.81 120 ALA A O 1
ATOM 870 N N . LEU A 1 121 ? -8.335 -1.592 0.107 1.00 79.31 121 LEU A N 1
ATOM 871 C CA . LEU A 1 121 ? -9.078 -2.806 0.427 1.00 79.31 121 LEU A CA 1
ATOM 872 C C . LEU A 1 121 ? -8.717 -3.331 1.818 1.00 79.31 121 LEU A C 1
ATOM 874 O O . LEU A 1 121 ? -9.615 -3.626 2.606 1.00 79.31 121 LEU A O 1
ATOM 878 N N . ALA A 1 122 ? -7.429 -3.385 2.159 1.00 77.44 122 ALA A N 1
ATOM 879 C CA . ALA A 1 122 ? -6.971 -3.834 3.471 1.00 77.44 122 ALA A CA 1
ATOM 880 C C . ALA A 1 122 ? -7.447 -2.900 4.597 1.00 77.44 122 ALA A C 1
ATOM 882 O O . ALA A 1 122 ? -7.981 -3.358 5.610 1.00 77.44 122 ALA A O 1
ATOM 883 N N . ALA A 1 123 ? -7.321 -1.584 4.417 1.00 72.25 123 ALA A N 1
ATOM 884 C CA . ALA A 1 123 ? -7.781 -0.604 5.394 1.00 72.25 123 ALA A CA 1
ATOM 885 C C . ALA A 1 123 ? -9.310 -0.631 5.545 1.00 72.25 123 ALA A C 1
ATOM 887 O O . ALA A 1 123 ? -9.815 -0.625 6.671 1.00 72.25 123 ALA A O 1
ATOM 888 N N . ALA A 1 124 ? -10.054 -0.712 4.438 1.00 73.00 124 ALA A N 1
ATOM 889 C CA . ALA A 1 124 ? -11.509 -0.824 4.447 1.00 73.00 124 ALA A CA 1
ATOM 890 C C . ALA A 1 124 ? -11.975 -2.118 5.126 1.00 73.00 124 ALA A C 1
ATOM 892 O O . ALA A 1 124 ? -12.895 -2.076 5.946 1.00 73.00 124 ALA A O 1
ATOM 893 N N . LEU A 1 125 ? -11.306 -3.245 4.855 1.00 77.19 125 LEU A N 1
ATOM 894 C CA . LEU A 1 125 ? -11.561 -4.521 5.517 1.00 77.19 125 LEU A CA 1
ATOM 895 C C . LEU A 1 125 ? -11.407 -4.375 7.028 1.00 77.19 125 LEU A C 1
ATOM 897 O O . LEU A 1 125 ? -12.321 -4.747 7.757 1.00 77.19 125 LEU A O 1
ATOM 901 N N . VAL A 1 126 ? -10.301 -3.788 7.500 1.00 74.00 126 VAL A N 1
ATOM 902 C CA . VAL A 1 126 ? -10.038 -3.622 8.937 1.00 74.00 126 VAL A CA 1
ATOM 903 C C . VAL A 1 126 ? -11.036 -2.679 9.602 1.00 74.00 126 VAL A C 1
ATOM 905 O O . VAL A 1 126 ? -11.533 -2.979 10.689 1.00 74.00 126 VAL A O 1
ATOM 908 N N . VAL A 1 127 ? -11.375 -1.564 8.955 1.00 72.50 127 VAL A N 1
ATOM 909 C CA . VAL A 1 127 ? -12.382 -0.616 9.458 1.00 72.50 127 VAL A CA 1
ATOM 910 C C . VAL A 1 127 ? -13.773 -1.257 9.505 1.00 72.50 127 VAL A C 1
ATOM 912 O O . VAL A 1 127 ? -14.552 -0.968 10.411 1.00 72.50 127 VAL A O 1
ATOM 915 N N . ALA A 1 128 ? -14.076 -2.187 8.598 1.00 74.81 128 ALA A N 1
ATOM 916 C CA . ALA A 1 128 ? -15.325 -2.939 8.604 1.00 74.81 128 ALA A CA 1
ATOM 917 C C . ALA A 1 128 ? -15.406 -4.021 9.714 1.00 74.81 128 ALA A C 1
ATOM 919 O O . ALA A 1 128 ? -16.451 -4.652 9.917 1.00 74.81 128 ALA A O 1
ATOM 920 N N . LEU A 1 129 ? -14.347 -4.272 10.487 1.00 77.19 129 LEU A N 1
ATOM 921 C CA . LEU A 1 129 ? -14.371 -5.263 11.570 1.00 77.19 129 LEU A CA 1
ATOM 922 C C . LEU A 1 129 ? -15.043 -4.681 12.825 1.00 77.19 129 LEU A C 1
ATOM 924 O O . LEU A 1 129 ? -14.395 -4.121 13.700 1.00 77.19 129 LEU A O 1
ATOM 928 N N . GLU A 1 130 ? -16.358 -4.874 12.943 1.00 73.94 130 GLU A N 1
ATOM 929 C CA . GLU A 1 130 ? -17.140 -4.397 14.103 1.00 73.94 130 GLU A CA 1
ATOM 930 C C . GLU A 1 130 ? -16.953 -5.241 15.370 1.00 73.94 130 GLU A C 1
ATOM 932 O O . GLU A 1 130 ? -17.046 -4.727 16.480 1.00 73.94 130 GLU A O 1
ATOM 937 N N . ARG A 1 131 ? -16.694 -6.550 15.229 1.00 78.88 131 ARG A N 1
ATOM 938 C CA . ARG A 1 131 ? -16.549 -7.440 16.392 1.00 78.88 131 ARG A CA 1
ATOM 939 C C . ARG A 1 131 ? -15.115 -7.393 16.934 1.00 78.88 131 ARG A C 1
ATOM 941 O O . ARG A 1 131 ? -14.181 -7.474 16.136 1.00 78.88 131 ARG A O 1
ATOM 948 N N . PRO A 1 132 ? -14.913 -7.360 18.262 1.00 75.00 132 PRO A N 1
ATOM 949 C CA . PRO A 1 132 ? -13.582 -7.236 18.862 1.00 75.00 132 PRO A CA 1
ATOM 950 C C . PRO A 1 132 ? -12.649 -8.398 18.491 1.00 75.00 132 PRO A C 1
ATOM 952 O O . PRO A 1 132 ? -11.502 -8.159 18.122 1.00 75.00 132 PRO A O 1
ATOM 955 N N . TRP A 1 133 ? -13.149 -9.639 18.460 1.00 76.75 133 TRP A N 1
ATOM 956 C CA . TRP A 1 133 ? -12.349 -10.810 18.070 1.00 76.75 133 TRP A CA 1
ATOM 957 C C . TRP A 1 133 ? -11.803 -10.717 16.636 1.00 76.75 133 TRP A C 1
ATOM 959 O O . TRP A 1 133 ? -10.677 -11.123 16.373 1.00 76.75 133 TRP A O 1
ATOM 969 N N . LYS A 1 134 ? -12.564 -10.107 15.715 1.00 73.19 134 LYS A N 1
ATOM 970 C CA . LYS A 1 134 ? -12.145 -9.888 14.324 1.00 73.19 134 LYS A CA 1
ATOM 971 C C . LYS A 1 134 ? -10.954 -8.925 14.240 1.00 73.19 134 LYS A C 1
ATOM 973 O O . LYS A 1 134 ? -10.056 -9.119 13.428 1.00 73.19 134 LYS A O 1
ATOM 978 N N . ARG A 1 135 ? -10.906 -7.921 15.122 1.00 71.75 135 ARG A N 1
ATOM 979 C CA . ARG A 1 135 ? -9.770 -6.990 15.238 1.00 71.75 135 ARG A CA 1
ATOM 980 C C . ARG A 1 135 ? -8.557 -7.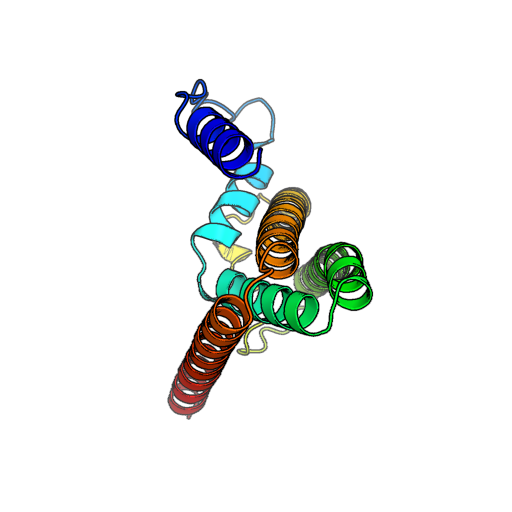658 15.888 1.00 71.75 135 ARG A C 1
ATOM 982 O O . ARG A 1 135 ? -7.432 -7.366 15.499 1.00 71.75 135 ARG A O 1
ATOM 989 N N . ILE A 1 136 ? -8.778 -8.576 16.832 1.00 78.44 136 ILE A N 1
ATOM 990 C CA . ILE A 1 136 ? -7.714 -9.408 17.415 1.00 78.44 136 ILE A CA 1
ATOM 991 C C . ILE A 1 136 ? -7.116 -10.325 16.341 1.00 78.44 136 ILE A C 1
ATOM 993 O O . ILE A 1 136 ? -5.902 -10.344 16.190 1.00 78.44 136 ILE A O 1
ATOM 997 N N . ALA A 1 137 ? -7.937 -10.991 15.527 1.00 76.75 137 ALA A N 1
ATOM 998 C CA . ALA A 1 137 ? -7.460 -11.802 14.406 1.00 76.75 137 ALA A CA 1
ATOM 999 C C . ALA A 1 137 ? -6.613 -10.982 13.415 1.00 76.75 137 ALA A C 1
ATOM 1001 O O . ALA A 1 137 ? -5.530 -11.413 13.034 1.00 76.75 137 ALA A O 1
ATOM 1002 N N . ALA A 1 138 ? -7.044 -9.761 13.071 1.00 73.94 138 ALA A N 1
ATOM 1003 C CA . ALA A 1 138 ? -6.260 -8.856 12.226 1.00 73.94 138 ALA A CA 1
ATOM 1004 C C . ALA A 1 138 ? -4.927 -8.427 12.872 1.00 73.94 138 ALA A C 1
ATOM 1006 O O . ALA A 1 138 ? -3.923 -8.284 12.179 1.00 73.94 138 ALA A O 1
ATOM 1007 N N . ARG A 1 139 ? -4.890 -8.252 14.200 1.00 75.31 139 ARG A N 1
ATOM 1008 C CA . ARG A 1 139 ? -3.652 -7.980 14.949 1.00 75.31 139 ARG A CA 1
ATOM 1009 C C . ARG A 1 139 ? -2.698 -9.162 14.936 1.00 75.31 139 ARG A C 1
ATOM 1011 O O . ARG A 1 139 ? -1.510 -8.962 14.713 1.00 75.31 139 ARG A O 1
ATOM 1018 N N . VAL A 1 140 ? -3.215 -10.367 15.168 1.00 80.44 140 VAL A N 1
ATOM 1019 C CA . VAL A 1 140 ? -2.425 -11.599 15.118 1.00 80.44 140 VAL A CA 1
ATOM 1020 C C . VAL A 1 140 ? -1.856 -11.763 13.713 1.00 80.44 140 VAL A C 1
ATOM 1022 O O . VAL A 1 140 ? -0.643 -11.823 13.572 1.00 80.44 140 VAL A O 1
ATOM 1025 N N . ALA A 1 141 ? -2.684 -11.683 12.669 1.00 73.56 141 ALA A N 1
ATOM 1026 C CA . ALA A 1 141 ? -2.214 -11.734 11.285 1.00 73.56 141 ALA A CA 1
ATOM 1027 C C . ALA A 1 141 ? -1.132 -10.674 10.994 1.00 73.56 141 ALA A C 1
ATOM 1029 O O . ALA A 1 141 ? -0.077 -11.006 10.460 1.00 73.56 141 ALA A O 1
ATOM 1030 N N . GLY A 1 142 ? -1.336 -9.423 11.425 1.00 74.75 142 GLY A N 1
ATOM 1031 C CA . GLY A 1 142 ? -0.343 -8.353 11.284 1.00 74.75 142 GLY A CA 1
ATOM 1032 C C . GLY A 1 142 ? 0.974 -8.623 12.025 1.00 74.75 142 GLY A C 1
ATOM 1033 O O . GLY A 1 142 ? 2.045 -8.324 11.504 1.00 74.75 142 GLY A O 1
ATOM 1034 N N . SER A 1 143 ? 0.920 -9.226 13.215 1.00 73.00 143 SER A N 1
ATOM 1035 C CA . SER A 1 143 ? 2.112 -9.608 13.983 1.00 73.00 143 SER A CA 1
ATOM 1036 C C . SER A 1 143 ? 2.911 -10.714 13.298 1.00 73.00 143 SER A C 1
ATOM 1038 O O . SER A 1 143 ? 4.138 -10.675 13.314 1.00 73.00 143 SER A O 1
ATOM 1040 N N . TRP A 1 144 ? 2.235 -11.691 12.692 1.00 72.50 144 TRP A N 1
ATOM 1041 C CA . TRP A 1 144 ? 2.886 -12.764 11.939 1.00 72.50 144 TRP A CA 1
ATOM 1042 C C . TRP A 1 144 ? 3.530 -12.232 10.658 1.00 72.50 144 TRP A C 1
ATOM 1044 O O . TRP A 1 144 ? 4.668 -12.578 10.363 1.00 72.50 144 TRP A O 1
ATOM 1054 N N . ILE A 1 145 ? 2.854 -11.317 9.959 1.00 73.00 145 ILE A N 1
ATOM 1055 C CA . ILE A 1 145 ? 3.400 -10.584 8.808 1.00 73.00 145 ILE A CA 1
ATOM 1056 C C . ILE A 1 145 ? 4.687 -9.840 9.200 1.00 73.00 145 ILE A C 1
ATOM 1058 O O . ILE A 1 145 ? 5.702 -9.958 8.517 1.00 73.00 145 ILE A O 1
ATOM 1062 N N . ALA A 1 146 ? 4.679 -9.123 10.329 1.00 73.62 146 ALA A N 1
ATOM 1063 C CA . ALA A 1 146 ? 5.861 -8.420 10.826 1.00 73.62 146 ALA A CA 1
ATOM 1064 C C . ALA A 1 146 ? 6.999 -9.382 11.210 1.00 73.62 146 ALA A C 1
ATOM 1066 O O . ALA A 1 146 ? 8.155 -9.128 10.881 1.00 73.62 146 ALA A O 1
ATOM 1067 N N . ALA A 1 147 ? 6.679 -10.499 11.869 1.00 74.75 147 ALA A N 1
ATOM 1068 C CA . ALA A 1 147 ? 7.659 -11.508 12.258 1.00 74.75 147 ALA A CA 1
ATOM 1069 C C . ALA A 1 147 ? 8.307 -12.187 11.043 1.00 74.75 147 ALA A C 1
ATOM 1071 O O . ALA A 1 147 ? 9.525 -12.323 11.009 1.00 74.75 147 ALA A O 1
ATOM 1072 N N . VAL A 1 148 ? 7.519 -12.555 10.026 1.00 72.12 148 VAL A N 1
ATOM 1073 C CA . VAL A 1 148 ? 8.035 -13.098 8.760 1.00 72.12 148 VAL A CA 1
ATOM 1074 C C . VAL A 1 148 ? 8.920 -12.067 8.062 1.00 72.12 148 VAL A C 1
ATOM 1076 O O . VAL A 1 148 ? 10.015 -12.413 7.632 1.00 72.12 148 VAL A O 1
ATOM 1079 N N . GLY A 1 149 ? 8.510 -10.795 8.026 1.00 69.31 149 GLY A N 1
ATOM 1080 C CA . GLY A 1 149 ? 9.335 -9.709 7.489 1.00 69.31 149 GLY A CA 1
ATOM 1081 C C . GLY A 1 149 ? 10.687 -9.584 8.201 1.00 69.31 149 GLY A C 1
ATOM 1082 O O . GLY A 1 149 ? 11.725 -9.551 7.546 1.00 69.31 149 GLY A O 1
ATOM 1083 N N . LEU A 1 150 ? 10.697 -9.592 9.537 1.00 77.06 150 LEU A N 1
ATOM 1084 C CA . LEU A 1 150 ? 11.927 -9.561 10.339 1.00 77.06 150 LEU A CA 1
ATOM 1085 C C . LEU A 1 150 ? 12.779 -10.827 10.175 1.00 77.06 150 LEU A C 1
ATOM 1087 O O . LEU A 1 150 ? 14.005 -10.746 10.194 1.00 77.06 150 LEU A O 1
ATOM 1091 N N . LEU A 1 151 ? 12.156 -11.991 10.002 1.00 76.94 151 LEU A N 1
ATOM 1092 C CA . LEU A 1 151 ? 12.852 -13.257 9.786 1.00 76.94 151 LEU A CA 1
ATOM 1093 C C . LEU A 1 151 ? 13.539 -13.289 8.419 1.00 76.94 151 LEU A C 1
ATOM 1095 O O . LEU A 1 151 ? 14.715 -13.644 8.346 1.00 76.94 151 LEU A O 1
ATOM 1099 N N . LEU A 1 152 ? 12.845 -12.865 7.359 1.00 68.00 152 LEU A N 1
ATOM 1100 C CA . LEU A 1 152 ? 13.417 -12.712 6.019 1.00 68.00 152 LEU A CA 1
ATOM 1101 C C . LEU A 1 152 ? 14.571 -11.701 6.031 1.00 68.00 152 LEU A C 1
ATOM 1103 O O . LEU A 1 152 ? 15.628 -11.953 5.449 1.00 68.00 152 LEU A O 1
ATOM 1107 N N . LEU A 1 153 ? 14.407 -10.603 6.773 1.00 67.88 153 LEU A N 1
ATOM 1108 C CA . LEU A 1 153 ? 15.454 -9.609 6.992 1.00 67.88 153 LEU A CA 1
ATOM 1109 C C . LEU A 1 153 ? 16.684 -10.210 7.687 1.00 67.88 153 LEU A C 1
ATOM 1111 O O . LEU A 1 153 ? 17.816 -10.024 7.244 1.00 67.88 153 LEU A O 1
ATOM 1115 N N . GLY A 1 154 ? 16.461 -10.970 8.760 1.00 74.00 154 GLY A N 1
ATOM 1116 C CA . GLY A 1 154 ? 17.513 -11.629 9.531 1.00 74.00 154 GLY A CA 1
ATOM 1117 C C . GLY A 1 154 ? 18.257 -12.707 8.741 1.00 74.00 154 GLY A C 1
ATOM 1118 O O . GLY A 1 154 ? 19.478 -12.816 8.852 1.00 74.00 154 GLY A O 1
ATOM 1119 N N . TRP A 1 155 ? 17.558 -13.476 7.903 1.00 70.31 155 TRP A N 1
ATOM 1120 C CA . TRP A 1 155 ? 18.179 -14.436 6.984 1.00 70.31 155 TRP A CA 1
ATOM 1121 C C . TRP A 1 155 ? 19.079 -13.747 5.956 1.00 70.31 155 TRP A C 1
ATOM 1123 O O . TRP A 1 155 ? 20.182 -14.223 5.690 1.00 70.31 155 TRP A O 1
ATOM 1133 N N . ARG A 1 156 ? 18.666 -12.592 5.427 1.00 62.09 156 ARG A N 1
ATOM 1134 C CA . ARG A 1 156 ? 19.477 -11.823 4.473 1.00 62.09 156 ARG A CA 1
ATOM 1135 C C . ARG A 1 156 ? 20.723 -11.212 5.104 1.00 62.09 156 ARG A C 1
ATOM 1137 O O . ARG A 1 156 ? 21.793 -11.303 4.514 1.00 62.09 156 ARG A O 1
ATOM 1144 N N . LEU A 1 157 ? 20.617 -10.675 6.320 1.00 71.88 157 LEU A N 1
ATOM 1145 C CA . LEU A 1 157 ? 21.775 -10.170 7.071 1.00 71.88 157 LEU A CA 1
ATOM 1146 C C . LEU A 1 157 ? 22.800 -11.264 7.391 1.00 71.88 157 LEU A C 1
ATOM 1148 O O . LEU A 1 157 ? 23.990 -10.979 7.510 1.00 71.88 157 LEU A O 1
ATOM 1152 N N . ARG A 1 158 ? 22.348 -12.515 7.529 1.00 72.25 158 ARG A N 1
ATOM 1153 C CA . ARG A 1 158 ? 23.229 -13.667 7.738 1.00 72.25 158 ARG A CA 1
ATOM 1154 C C . ARG A 1 158 ? 24.022 -14.030 6.480 1.00 72.25 158 ARG A C 1
ATOM 1156 O O . ARG A 1 158 ? 25.182 -14.383 6.617 1.00 72.25 158 ARG A O 1
ATOM 1163 N N . GLY A 1 159 ? 23.417 -13.948 5.293 1.00 61.62 159 GLY A N 1
ATOM 1164 C CA . GLY A 1 159 ? 24.068 -14.287 4.017 1.00 61.62 159 GLY A CA 1
ATOM 1165 C C . GLY A 1 159 ? 24.989 -13.203 3.439 1.00 61.62 159 GLY A C 1
ATOM 1166 O O . GLY A 1 159 ? 25.597 -13.430 2.402 1.00 61.62 159 GLY A O 1
ATOM 1167 N N . ALA A 1 160 ? 25.066 -12.028 4.073 1.00 56.78 160 ALA A N 1
ATOM 1168 C CA . ALA A 1 160 ? 25.942 -10.919 3.678 1.00 56.78 160 ALA A CA 1
ATOM 1169 C C . ALA A 1 160 ? 27.300 -10.909 4.418 1.00 56.78 160 ALA A C 1
ATOM 1171 O O . ALA A 1 160 ? 28.054 -9.944 4.296 1.00 56.78 160 ALA A O 1
ATOM 1172 N N . ARG A 1 161 ? 27.577 -11.946 5.217 1.00 51.56 161 ARG A N 1
ATOM 1173 C CA . ARG A 1 161 ? 28.875 -12.231 5.842 1.00 51.56 161 ARG A CA 1
ATOM 1174 C C . ARG A 1 161 ? 29.526 -13.397 5.120 1.00 51.56 161 ARG A C 1
ATOM 1176 O O . ARG A 1 161 ? 30.766 -13.361 5.006 1.00 51.56 161 ARG A O 1
#

Secondary structure (DSSP, 8-state):
-HHHHHHHHHHHHHS-----TTTTTTT-HHHHHHHHHHHH-HHHHHHHHHHHHHHHHT-HHHHHHHHHHHHHHHHHHHHHHTT------S--S-TTTTS-TT-HHHHHHHHHHHHHHHHHHHHHHHHT--SHHHHHHHHHHHHHHHHHHHHHHHHHHHHT-

Radius of gyration: 17.64 Å; chains: 1; bounding box: 55×23×48 Å

pLDDT: mean 70.16, std 11.44, range [41.53, 84.94]

Organism: Eiseniibacteriota bacterium (NCBI:txid2212470)

Sequence (161 aa):
MRRAALAVVLATFLLPARADAQLVTTGLGPVYDGIGHLLTTPEDLVPALALALYAGLRGPRAGRRALFLLPPAWFLGGLVGLRSPMTIAFPLAAISFLAGADSGVRGLIGIAVALFVVVALAAALVVALERPWKRIAARVAGSWIAAVGLLLLGWRLRGAR